Protein AF-A0A948RTC0-F1 (afdb_monomer)

Nearest PDB structures (foldseek):
  8yfq-assembly1_I  TM=3.912E-01  e=1.497E+00  Komagataella phaffii
  2lqw-assembly1_A  TM=4.382E-01  e=5.304E+00  Homo sapiens
  8bao-assembly1_B  TM=2.612E-01  e=1.927E+00  Dysgonamonadaceae bacterium
  7aef-assembly1_q  TM=2.524E-01  e=7.277E+00  Algoriphagus machipongonensis

Mean predicted aligned error: 14.02 Å

Radius of gyration: 20.72 Å; Cα contacts (8 Å, |Δi|>4): 149; chains: 1; bounding box: 58×38×49 Å

Secondary structure (DSSP, 8-state):
-----------EEEEEHHHHHHHHHHHHHHHHTTSS-HHHHHHHHHT--EE-TTS-EEEE-TTT--EEEEETTEEEE-PPPSEEEEESS----------PBPTTT-PBPPTT-SB-TTTS-B-

Solvent-accessible surface area (backbone atoms only — not comparable to full-atom values): 7657 Å² total; per-residue (Å²): 136,88,82,84,77,88,69,92,69,79,58,59,47,81,41,45,46,66,58,53,51,51,53,52,49,52,55,50,49,34,44,74,69,70,75,37,56,71,72,58,51,49,55,55,52,69,70,56,52,31,23,41,98,86,64,46,37,40,43,71,39,90,89,75,70,47,38,28,36,54,49,96,95,40,77,39,82,47,84,77,64,74,50,35,29,33,58,74,67,65,73,75,76,66,71,74,71,90,35,59,55,31,92,88,77,65,46,73,33,63,86,93,50,74,48,31,92,83,79,71,44,72,91

Sequence (123 aa):
MNETEGQTAREVRKESILAIRQNFNYLVELLLYDEMEEDEFFKKLESLFYIDESGAPWLISVKNGNWYKLTEDGPVLGEPPDFLYRPVDLPEIKEEPTGEFCADCGKPLSEGKEFCSGCGKPA

pLDDT: mean 77.94, std 16.21, range [38.0, 93.94]

Structure (mmCIF, N/CA/C/O backbone):
data_AF-A0A948RTC0-F1
#
_entry.id   AF-A0A948RTC0-F1
#
loop_
_atom_site.group_PDB
_atom_site.id
_atom_site.type_symbol
_atom_site.label_atom_id
_atom_site.label_alt_id
_atom_site.label_comp_id
_atom_site.label_asym_id
_atom_site.label_entity_id
_atom_site.label_seq_id
_atom_site.pdbx_PDB_ins_code
_atom_site.Cartn_x
_atom_site.Cartn_y
_atom_site.Cartn_z
_atom_site.occupancy
_atom_site.B_iso_or_equiv
_atom_site.auth_seq_id
_atom_site.auth_comp_id
_atom_site.auth_asym_id
_atom_site.auth_atom_id
_atom_site.pdbx_PDB_model_num
ATOM 1 N N . MET A 1 1 ? 27.047 28.520 -19.627 1.00 38.00 1 MET A N 1
ATOM 2 C CA . MET A 1 1 ? 26.559 27.357 -20.390 1.00 38.00 1 MET A CA 1
ATOM 3 C C . MET A 1 1 ? 25.271 26.957 -19.711 1.00 38.00 1 MET A C 1
ATOM 5 O O . MET A 1 1 ? 25.301 26.645 -18.532 1.00 38.00 1 MET A O 1
ATOM 9 N N . ASN A 1 2 ? 24.155 27.211 -20.391 1.00 38.47 2 ASN A N 1
ATOM 10 C CA . ASN A 1 2 ? 22.812 26.958 -19.889 1.00 38.47 2 ASN A CA 1
ATOM 11 C C . ASN A 1 2 ? 22.455 25.520 -20.257 1.00 38.47 2 ASN A C 1
ATOM 13 O O . ASN A 1 2 ? 22.378 25.220 -21.446 1.00 38.47 2 ASN A O 1
ATOM 17 N N . GLU A 1 3 ? 22.229 24.671 -19.265 1.00 40.88 3 GLU A N 1
ATOM 18 C CA . GLU A 1 3 ? 21.575 23.379 -19.455 1.00 40.88 3 GLU A CA 1
ATOM 19 C C . GLU A 1 3 ? 20.200 23.490 -18.808 1.00 40.88 3 GLU A C 1
ATOM 21 O O . GLU A 1 3 ? 20.004 23.331 -17.607 1.00 40.88 3 GLU A O 1
ATOM 26 N N . THR A 1 4 ? 19.252 23.921 -19.633 1.00 46.59 4 THR A N 1
ATOM 27 C CA . THR A 1 4 ? 17.824 23.863 -19.353 1.00 46.59 4 THR A CA 1
ATOM 28 C C . THR A 1 4 ? 17.357 22.480 -19.787 1.00 46.59 4 THR A C 1
ATOM 30 O O . THR A 1 4 ? 16.849 22.314 -20.893 1.00 46.59 4 THR A O 1
ATOM 33 N N . GLU A 1 5 ? 17.578 21.471 -18.948 1.00 43.00 5 GLU A N 1
ATOM 34 C CA . GLU A 1 5 ? 16.950 20.166 -19.137 1.00 43.00 5 GLU A CA 1
ATOM 35 C C . GLU A 1 5 ? 15.584 20.192 -18.455 1.00 43.00 5 GLU A C 1
ATOM 37 O O . GLU A 1 5 ? 15.442 20.091 -17.237 1.00 43.00 5 GLU A O 1
ATOM 42 N N . GLY A 1 6 ? 14.554 20.412 -19.269 1.00 45.78 6 GLY A N 1
ATOM 43 C CA . GLY A 1 6 ? 13.184 20.169 -18.866 1.00 45.78 6 GLY A CA 1
ATOM 44 C C . GLY A 1 6 ? 12.979 18.678 -18.642 1.00 45.78 6 GLY A C 1
ATOM 45 O O . GLY A 1 6 ? 12.948 17.915 -19.598 1.00 45.78 6 GLY A O 1
ATOM 46 N N . GLN A 1 7 ? 12.780 18.278 -17.392 1.00 39.72 7 GLN A N 1
ATOM 47 C CA . GLN A 1 7 ? 12.158 17.011 -17.035 1.00 39.72 7 GLN A CA 1
ATOM 48 C C . GLN A 1 7 ? 11.291 17.256 -15.805 1.00 39.72 7 GLN A C 1
ATOM 50 O O . GLN A 1 7 ? 11.778 17.510 -14.708 1.00 39.72 7 GLN A O 1
ATOM 55 N N . THR A 1 8 ? 9.977 17.196 -16.000 1.00 43.19 8 THR A N 1
ATOM 56 C CA . THR A 1 8 ? 8.983 17.087 -14.933 1.00 43.19 8 THR A CA 1
ATOM 57 C C . THR A 1 8 ? 9.145 15.704 -14.291 1.00 43.19 8 THR A C 1
ATOM 59 O O . THR A 1 8 ? 8.371 14.786 -14.549 1.00 43.19 8 THR A O 1
ATOM 62 N N . ALA A 1 9 ? 10.222 15.502 -13.534 1.00 47.25 9 ALA A N 1
ATOM 63 C CA . ALA A 1 9 ? 10.435 14.285 -12.771 1.00 47.25 9 ALA A CA 1
ATOM 64 C C . ALA A 1 9 ? 9.399 14.281 -11.642 1.00 47.25 9 ALA A C 1
ATOM 66 O O . ALA A 1 9 ? 9.473 15.104 -10.733 1.00 47.25 9 ALA A O 1
ATOM 67 N N . ARG A 1 10 ? 8.392 13.402 -11.727 1.00 57.25 10 ARG A N 1
ATOM 68 C CA . ARG A 1 10 ? 7.493 13.129 -10.598 1.00 57.25 10 ARG A CA 1
ATOM 69 C C . ARG A 1 10 ? 8.376 12.763 -9.405 1.00 57.25 10 ARG A C 1
ATOM 71 O O . ARG A 1 10 ? 9.085 11.760 -9.470 1.00 57.25 10 ARG A O 1
ATOM 78 N N . GLU A 1 11 ? 8.386 13.589 -8.362 1.00 66.50 11 GLU A N 1
ATOM 79 C CA . GLU A 1 11 ? 9.176 13.302 -7.170 1.00 66.50 11 GLU A CA 1
ATOM 80 C C . GLU A 1 11 ? 8.596 12.043 -6.512 1.00 66.50 11 GLU A C 1
ATOM 82 O O . GLU A 1 11 ? 7.418 11.984 -6.149 1.00 66.50 11 GLU A O 1
ATOM 87 N N . VAL A 1 12 ? 9.413 10.996 -6.429 1.00 74.81 12 VAL A N 1
ATOM 88 C CA . VAL A 1 12 ? 9.039 9.713 -5.836 1.00 74.81 12 VAL A CA 1
ATOM 89 C C . VAL A 1 12 ? 10.012 9.364 -4.721 1.00 74.81 12 VAL A C 1
ATOM 91 O O . VAL A 1 12 ? 11.228 9.488 -4.873 1.00 74.81 12 VAL A O 1
ATOM 94 N N . ARG A 1 13 ? 9.487 8.898 -3.586 1.00 84.50 13 ARG A N 1
ATOM 95 C CA . ARG A 1 13 ? 10.304 8.386 -2.480 1.00 84.50 13 ARG A CA 1
ATOM 96 C C . ARG A 1 13 ? 10.419 6.879 -2.596 1.00 84.50 13 ARG A C 1
ATOM 98 O O . ARG A 1 13 ? 9.416 6.176 -2.543 1.00 84.50 13 ARG A O 1
ATOM 105 N N . LYS A 1 14 ? 11.647 6.389 -2.745 1.00 88.62 14 LYS A N 1
ATOM 106 C CA . LYS A 1 14 ? 11.944 4.956 -2.724 1.00 88.62 14 LYS A CA 1
ATOM 107 C C . LYS A 1 14 ? 11.834 4.433 -1.292 1.00 88.62 14 LYS A C 1
ATOM 109 O O . LYS A 1 14 ? 12.556 4.902 -0.416 1.00 88.62 14 LYS A O 1
ATOM 114 N N . GLU A 1 15 ? 10.987 3.438 -1.079 1.00 87.50 15 GLU A N 1
ATOM 115 C CA . GLU A 1 15 ? 10.807 2.751 0.198 1.00 87.50 15 GLU A CA 1
ATOM 116 C C . GLU A 1 15 ? 11.078 1.252 0.026 1.00 87.50 15 GLU A C 1
ATOM 118 O O . GLU A 1 15 ? 10.765 0.662 -1.010 1.00 87.50 15 GLU A O 1
ATOM 123 N N . SER A 1 16 ? 11.698 0.622 1.026 1.00 92.31 16 SER A N 1
ATOM 124 C CA . SER A 1 16 ? 11.878 -0.831 1.013 1.00 92.31 16 SER A CA 1
ATOM 125 C C . SER A 1 16 ? 10.574 -1.527 1.374 1.00 92.31 16 SER A C 1
ATOM 127 O O . SER A 1 16 ? 9.811 -1.044 2.213 1.00 92.31 16 SER A O 1
ATOM 129 N N . ILE A 1 17 ? 10.339 -2.704 0.802 1.00 90.56 17 ILE A N 1
ATOM 130 C CA . ILE A 1 17 ? 9.109 -3.450 1.066 1.00 90.56 17 ILE A CA 1
ATOM 131 C C . ILE A 1 17 ? 8.951 -3.817 2.545 1.00 90.56 17 ILE A C 1
ATOM 133 O O . ILE A 1 17 ? 7.843 -3.845 3.079 1.00 90.56 17 ILE A O 1
ATOM 137 N N . LEU A 1 18 ? 10.077 -4.031 3.233 1.00 91.00 18 LEU A N 1
ATOM 138 C CA . LEU A 1 18 ? 10.103 -4.271 4.668 1.00 91.00 18 LEU A CA 1
ATOM 139 C C . LEU A 1 18 ? 9.625 -3.046 5.454 1.00 91.00 18 LEU A C 1
ATOM 141 O O . LEU A 1 18 ? 8.810 -3.205 6.358 1.00 91.00 18 LEU A O 1
ATOM 145 N N . ALA A 1 19 ? 10.092 -1.843 5.105 1.00 90.31 19 ALA A N 1
ATOM 146 C CA . ALA A 1 19 ? 9.667 -0.611 5.766 1.00 90.31 19 ALA A CA 1
ATOM 147 C C . ALA A 1 19 ? 8.171 -0.354 5.547 1.00 90.31 19 ALA A C 1
ATOM 149 O O . ALA A 1 19 ? 7.453 -0.043 6.495 1.00 90.31 19 ALA A O 1
ATOM 150 N N . ILE A 1 20 ? 7.680 -0.578 4.323 1.00 90.25 20 ILE A N 1
ATOM 151 C CA . ILE A 1 20 ? 6.254 -0.430 4.014 1.00 90.25 20 ILE A CA 1
ATOM 152 C C . ILE A 1 20 ? 5.424 -1.427 4.830 1.00 90.25 20 ILE A C 1
ATOM 154 O O . ILE A 1 20 ? 4.422 -1.054 5.438 1.00 90.25 20 ILE A O 1
ATOM 158 N N . ARG A 1 21 ? 5.862 -2.690 4.909 1.00 90.19 21 ARG A N 1
ATOM 159 C CA . ARG A 1 21 ? 5.161 -3.718 5.686 1.00 90.19 21 ARG A CA 1
ATOM 160 C C . ARG A 1 21 ? 5.179 -3.436 7.187 1.00 90.19 21 ARG A C 1
ATOM 162 O O . ARG A 1 21 ? 4.181 -3.679 7.856 1.00 90.19 21 ARG A O 1
ATOM 169 N N . GLN A 1 22 ? 6.280 -2.909 7.715 1.00 90.31 22 GLN A N 1
ATOM 170 C CA . GLN A 1 22 ? 6.364 -2.468 9.108 1.00 90.31 22 GLN A CA 1
ATOM 171 C C . GLN A 1 22 ? 5.402 -1.313 9.390 1.00 90.31 22 GLN A C 1
ATOM 173 O O . GLN A 1 22 ? 4.675 -1.369 10.376 1.00 90.31 22 GLN A O 1
ATOM 178 N N . ASN A 1 23 ? 5.345 -0.313 8.507 1.00 89.56 23 ASN A N 1
ATOM 179 C CA . ASN A 1 23 ? 4.402 0.797 8.633 1.00 89.56 23 ASN A CA 1
ATOM 180 C C . ASN A 1 23 ? 2.944 0.311 8.589 1.00 89.56 23 ASN A C 1
ATOM 182 O O . ASN A 1 23 ? 2.136 0.704 9.422 1.00 89.56 23 ASN A O 1
ATOM 186 N N . PHE A 1 24 ? 2.615 -0.597 7.666 1.00 90.12 24 PHE A N 1
ATOM 187 C CA . PHE A 1 24 ? 1.291 -1.215 7.602 1.00 90.12 24 PHE A CA 1
ATOM 188 C C . PHE A 1 24 ? 0.934 -1.950 8.901 1.00 90.12 24 PHE A C 1
ATOM 190 O O . PHE A 1 24 ? -0.136 -1.722 9.458 1.00 90.12 24 PHE A O 1
ATOM 197 N N . ASN A 1 25 ? 1.837 -2.792 9.413 1.00 90.56 25 ASN A N 1
ATOM 198 C CA . ASN A 1 25 ? 1.608 -3.516 10.662 1.00 90.56 25 ASN A CA 1
ATOM 199 C C . ASN A 1 25 ? 1.401 -2.559 11.842 1.00 90.56 25 ASN A C 1
ATOM 201 O O . ASN A 1 25 ? 0.507 -2.790 12.644 1.00 90.56 25 ASN A O 1
ATOM 205 N N . TYR A 1 26 ? 2.172 -1.471 11.912 1.00 90.69 26 TYR A N 1
ATOM 206 C CA . TYR A 1 26 ? 2.007 -0.448 12.942 1.00 90.69 26 TYR A CA 1
ATOM 207 C C . TYR A 1 26 ? 0.614 0.196 12.893 1.00 90.69 26 TYR A C 1
ATOM 209 O O . TYR A 1 26 ? -0.043 0.317 13.921 1.00 90.69 26 TYR A O 1
ATOM 217 N N . LEU A 1 27 ? 0.118 0.546 11.701 1.00 88.69 27 LEU A N 1
ATOM 218 C CA . LEU A 1 27 ? -1.243 1.069 11.547 1.00 88.69 27 LEU A CA 1
ATOM 219 C C . LEU A 1 27 ? -2.307 0.054 11.989 1.00 88.69 27 LEU A C 1
ATOM 221 O O . LEU A 1 27 ? -3.282 0.435 12.629 1.00 88.69 27 LEU A O 1
ATOM 225 N N . VAL A 1 28 ? -2.118 -1.230 11.665 1.00 89.00 28 VAL A N 1
ATOM 226 C CA . VAL A 1 28 ? -3.027 -2.305 12.094 1.00 89.00 28 VAL A CA 1
ATOM 227 C C . VAL A 1 28 ? -3.007 -2.459 13.614 1.00 89.00 28 VAL A C 1
ATOM 229 O O . VAL A 1 28 ? -4.063 -2.615 14.215 1.00 89.00 28 VAL A O 1
ATOM 232 N N . GLU A 1 29 ? -1.836 -2.397 14.248 1.00 91.06 29 GLU A N 1
ATOM 233 C CA . GLU A 1 29 ? -1.724 -2.444 15.708 1.00 91.06 29 GLU A CA 1
ATOM 234 C C . GLU A 1 29 ? -2.462 -1.274 16.363 1.00 91.06 29 GLU A C 1
ATOM 236 O O . GLU A 1 29 ? -3.248 -1.509 17.275 1.00 91.06 29 GLU A O 1
ATOM 241 N N . LEU A 1 30 ? -2.294 -0.045 15.864 1.00 89.38 30 LEU A N 1
ATOM 242 C CA . LEU A 1 30 ? -3.016 1.120 16.390 1.00 89.38 30 LEU A CA 1
ATOM 243 C C . LEU A 1 30 ? -4.539 0.952 16.297 1.00 89.38 30 LEU A C 1
ATOM 245 O O . LEU A 1 30 ? -5.244 1.289 17.246 1.00 89.38 30 LEU A O 1
ATOM 249 N N . LEU A 1 31 ? -5.039 0.390 15.191 1.00 88.25 31 LEU A N 1
ATOM 250 C CA . LEU A 1 31 ? -6.460 0.067 15.040 1.00 88.25 31 LEU A CA 1
ATOM 251 C C . LEU A 1 31 ? -6.906 -1.011 16.044 1.00 88.25 31 LEU A C 1
ATOM 253 O O . LEU A 1 31 ? -7.958 -0.890 16.663 1.00 88.25 31 LEU A O 1
ATOM 257 N N . LEU A 1 32 ? -6.113 -2.071 16.231 1.00 89.25 32 LEU A N 1
ATOM 258 C CA . LEU A 1 32 ? -6.441 -3.173 17.146 1.00 89.25 32 LEU A CA 1
ATOM 259 C C . LEU A 1 32 ? -6.416 -2.763 18.625 1.00 89.25 32 LEU A C 1
ATOM 261 O O . LEU A 1 32 ? -7.149 -3.347 19.424 1.00 89.25 32 LEU A O 1
ATOM 265 N N . TYR A 1 33 ? -5.572 -1.797 18.990 1.00 92.88 33 TYR A N 1
ATOM 266 C CA . TYR A 1 33 ? -5.469 -1.265 20.350 1.00 92.88 33 TYR A CA 1
ATOM 267 C C . TYR A 1 33 ? -6.416 -0.090 20.627 1.00 92.88 33 TYR A C 1
ATOM 269 O O . TYR A 1 33 ? -6.334 0.482 21.713 1.00 92.88 33 TYR A O 1
ATOM 277 N N . ASP A 1 34 ? -7.321 0.242 19.696 1.00 88.25 34 ASP A N 1
ATOM 278 C CA . ASP A 1 34 ? -8.265 1.368 19.820 1.00 88.25 34 ASP A CA 1
ATOM 279 C C . ASP A 1 34 ? -7.549 2.730 19.985 1.00 88.25 34 ASP A C 1
ATOM 281 O O . ASP A 1 34 ? -8.096 3.697 20.507 1.00 88.25 34 ASP A O 1
ATOM 285 N N . GLU A 1 35 ? -6.290 2.817 19.538 1.00 92.62 35 GLU A N 1
ATOM 286 C CA . GLU A 1 35 ? -5.503 4.059 19.501 1.00 92.62 35 GLU A CA 1
ATOM 287 C C . GLU A 1 35 ? -5.734 4.846 18.196 1.00 92.62 35 GLU A C 1
ATOM 289 O O . GLU A 1 35 ? -5.209 5.949 18.026 1.00 92.62 35 GLU A O 1
ATOM 294 N N . MET A 1 36 ? -6.503 4.276 17.262 1.00 88.44 36 MET A N 1
ATOM 295 C CA . MET A 1 36 ? -6.874 4.860 15.976 1.00 88.44 36 MET A CA 1
ATOM 296 C C . MET A 1 36 ? -8.273 4.402 15.558 1.00 88.44 36 MET A C 1
ATOM 298 O O . MET A 1 36 ? -8.560 3.209 15.547 1.00 88.44 36 MET A O 1
ATOM 302 N N . GLU A 1 37 ? -9.107 5.352 15.138 1.00 91.56 37 GLU A N 1
ATOM 303 C CA . GLU A 1 37 ? -10.431 5.081 14.571 1.00 91.56 37 GLU A CA 1
ATOM 304 C C . GLU A 1 37 ? -10.328 4.437 13.179 1.00 91.56 37 GLU A C 1
ATOM 306 O O . GLU A 1 37 ? -9.425 4.750 12.394 1.00 91.56 37 GLU A O 1
ATOM 311 N N . GLU A 1 38 ? -11.302 3.596 12.828 1.00 87.31 38 GLU A N 1
ATOM 312 C CA . GLU A 1 38 ? -11.342 2.883 11.543 1.00 87.31 38 GLU A CA 1
ATOM 313 C C . GLU A 1 38 ? -11.280 3.845 10.335 1.00 87.31 38 GLU A C 1
ATOM 315 O O . GLU A 1 38 ? -10.517 3.622 9.392 1.00 87.31 38 GLU A O 1
ATOM 320 N N . ASP A 1 39 ? -11.987 4.977 10.403 1.00 86.62 39 ASP A N 1
ATOM 321 C CA . ASP A 1 39 ? -11.961 6.016 9.365 1.00 86.62 39 ASP A CA 1
ATOM 322 C C . ASP A 1 39 ? -10.573 6.658 9.198 1.00 86.62 39 ASP A C 1
ATOM 324 O O . ASP A 1 39 ? -10.166 7.014 8.088 1.00 86.62 39 ASP A O 1
ATOM 328 N N . GLU A 1 40 ? -9.834 6.850 10.296 1.00 87.56 40 GLU A N 1
ATOM 329 C CA . GLU A 1 40 ? -8.478 7.403 10.244 1.00 87.56 40 GLU A CA 1
ATOM 330 C C . GLU A 1 40 ? -7.502 6.378 9.657 1.00 87.56 40 GLU A C 1
ATOM 332 O O . GLU A 1 40 ? -6.654 6.728 8.829 1.00 87.56 40 GLU A O 1
ATOM 337 N N . PHE A 1 41 ? -7.656 5.111 10.036 1.00 87.38 41 PHE A N 1
ATOM 338 C CA . PHE A 1 41 ? -6.878 4.006 9.496 1.00 87.38 41 PHE A CA 1
ATOM 339 C C . PHE A 1 41 ? -7.049 3.883 7.979 1.00 87.38 41 PHE A C 1
ATOM 341 O O . PHE A 1 41 ? -6.050 3.858 7.253 1.00 87.38 41 PHE A O 1
ATOM 348 N N . PHE A 1 42 ? -8.291 3.894 7.481 1.00 83.56 42 PHE A N 1
ATOM 349 C CA . PHE A 1 42 ? -8.554 3.843 6.043 1.00 83.56 42 PHE A CA 1
ATOM 350 C C . PHE A 1 42 ? -7.980 5.052 5.306 1.00 83.56 42 PHE A C 1
ATOM 352 O O . PHE A 1 42 ? -7.275 4.856 4.321 1.00 83.56 42 PHE A O 1
ATOM 359 N N . LYS A 1 43 ? -8.126 6.277 5.829 1.00 84.31 43 LYS A N 1
ATOM 360 C CA . LYS A 1 43 ? -7.500 7.472 5.227 1.00 84.31 43 LYS A CA 1
ATOM 361 C C . LYS A 1 43 ? -5.980 7.354 5.121 1.00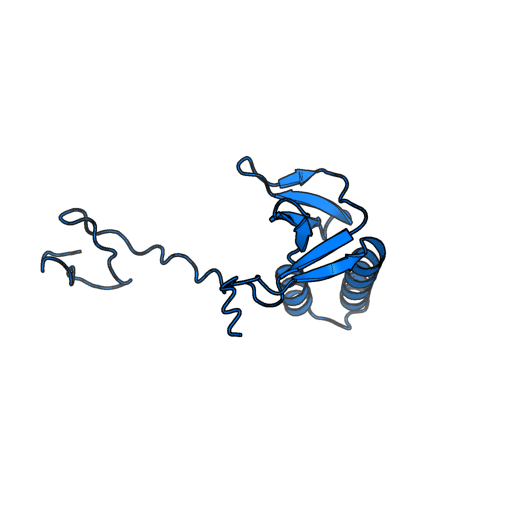 84.31 43 LYS A C 1
ATOM 363 O O . LYS A 1 43 ? -5.388 7.749 4.114 1.00 84.31 43 LYS A O 1
ATOM 368 N N . LYS A 1 44 ? -5.320 6.814 6.152 1.00 84.62 44 LYS A N 1
ATOM 369 C CA . LYS A 1 44 ? -3.867 6.586 6.118 1.00 84.62 44 LYS A CA 1
ATOM 370 C C . LYS A 1 44 ? -3.495 5.524 5.093 1.00 84.62 44 LYS A C 1
ATOM 372 O O . LYS A 1 44 ? -2.508 5.713 4.392 1.00 84.62 44 LYS A O 1
ATOM 377 N N . LEU A 1 45 ? -4.274 4.452 4.975 1.00 81.31 45 LEU A N 1
ATOM 378 C CA . LEU A 1 45 ? -4.048 3.392 3.991 1.00 81.31 45 LEU A CA 1
ATOM 379 C C . LEU A 1 45 ? -4.315 3.818 2.552 1.00 81.31 45 LEU A C 1
ATOM 381 O O . LEU A 1 45 ? -3.542 3.464 1.671 1.00 81.31 45 LEU A O 1
ATOM 385 N N . GLU A 1 46 ? -5.362 4.597 2.300 1.00 73.50 46 GLU A N 1
ATOM 386 C CA . GLU A 1 46 ? -5.644 5.151 0.973 1.00 73.50 46 GLU A CA 1
ATOM 387 C C . GLU A 1 46 ? -4.516 6.084 0.513 1.00 73.50 46 GLU A C 1
ATOM 389 O O . GLU A 1 46 ? -4.172 6.127 -0.666 1.00 73.50 46 GLU A O 1
ATOM 394 N N . SER A 1 47 ? -3.854 6.765 1.4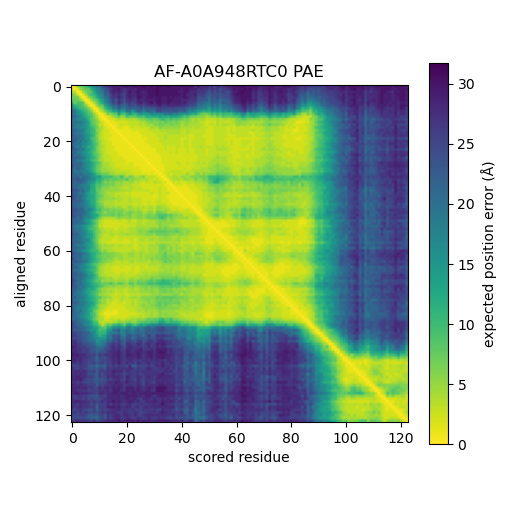55 1.00 71.94 47 SER A N 1
ATOM 395 C CA . SER A 1 47 ? -2.642 7.551 1.192 1.00 71.94 47 SER A CA 1
ATOM 396 C C . SER A 1 47 ? -1.380 6.697 0.953 1.00 71.94 47 SER A C 1
ATOM 398 O O . SER A 1 47 ? -0.347 7.219 0.518 1.00 71.94 47 SER A O 1
ATOM 400 N N . LEU A 1 48 ? -1.432 5.390 1.227 1.00 74.62 48 LEU A N 1
ATOM 401 C CA . LEU A 1 48 ? -0.343 4.432 1.016 1.00 74.62 48 LEU A CA 1
ATOM 402 C C . LEU A 1 48 ? -0.467 3.759 -0.355 1.00 74.62 48 LEU A C 1
ATOM 404 O O . LEU A 1 48 ? -0.513 2.537 -0.485 1.00 74.62 48 LEU A O 1
ATOM 408 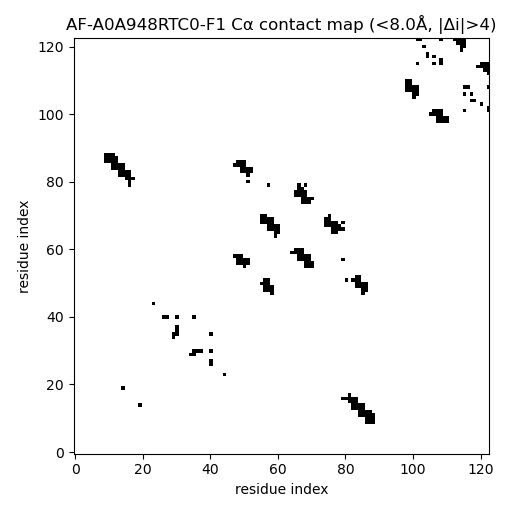N N . PHE A 1 49 ? -0.497 4.587 -1.395 1.00 79.12 49 PHE A N 1
ATOM 409 C CA . PHE A 1 49 ? -0.376 4.137 -2.772 1.00 79.12 49 PHE A CA 1
ATOM 410 C C . PHE A 1 49 ? 1.099 4.080 -3.175 1.00 79.12 49 PHE A C 1
ATOM 412 O O . PHE A 1 49 ? 1.835 5.061 -3.036 1.00 79.12 49 PHE A O 1
ATOM 419 N N . TYR A 1 50 ? 1.523 2.933 -3.695 1.00 88.88 50 TYR A N 1
ATOM 420 C CA . TYR A 1 50 ? 2.894 2.686 -4.120 1.00 88.88 50 TYR A CA 1
ATOM 421 C C . TYR A 1 50 ? 2.929 2.275 -5.588 1.00 88.88 50 TYR A C 1
ATOM 423 O O . TYR A 1 50 ? 2.002 1.638 -6.075 1.00 88.88 50 TYR A O 1
ATOM 431 N N . ILE A 1 51 ? 4.007 2.606 -6.293 1.00 89.94 51 ILE A N 1
ATOM 432 C CA . ILE A 1 51 ? 4.257 2.162 -7.668 1.00 89.94 51 ILE A CA 1
ATOM 433 C C . ILE A 1 51 ? 5.588 1.416 -7.758 1.00 89.94 51 ILE A C 1
ATOM 435 O O . ILE A 1 51 ? 6.509 1.686 -6.987 1.00 89.94 51 ILE A O 1
ATOM 439 N N . ASP A 1 52 ? 5.697 0.469 -8.683 1.00 90.56 52 ASP A N 1
ATOM 440 C CA . ASP A 1 52 ? 6.975 -0.165 -9.021 1.00 90.56 52 ASP A CA 1
ATOM 441 C C . ASP A 1 52 ? 7.782 0.668 -10.036 1.00 90.56 52 ASP A C 1
ATOM 443 O O . ASP A 1 52 ? 7.373 1.751 -10.456 1.00 90.56 52 ASP A O 1
ATOM 447 N N . GLU A 1 53 ? 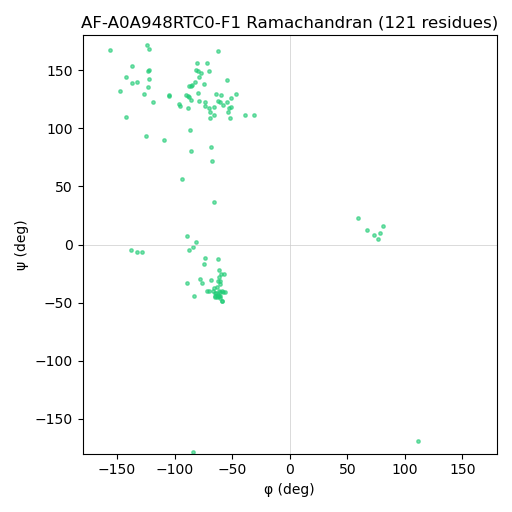8.955 0.168 -10.431 1.00 87.06 53 GLU A N 1
ATOM 448 C CA . GLU A 1 53 ? 9.831 0.805 -11.426 1.00 87.06 53 GLU A CA 1
ATOM 449 C C . GLU A 1 53 ? 9.182 0.987 -12.809 1.00 87.06 53 GLU A C 1
ATOM 451 O O . GLU A 1 53 ? 9.558 1.891 -13.552 1.00 87.06 53 GLU A O 1
ATOM 456 N N . SER A 1 54 ? 8.188 0.159 -13.145 1.00 86.44 54 SER A N 1
ATOM 457 C CA . SER A 1 54 ? 7.401 0.278 -14.378 1.00 86.44 54 SER A CA 1
ATOM 458 C C . SER A 1 54 ? 6.247 1.276 -14.231 1.00 86.44 54 SER A C 1
ATOM 460 O O . SER A 1 54 ? 5.505 1.505 -15.184 1.00 86.44 54 SER A O 1
ATOM 462 N N . GLY A 1 55 ? 6.074 1.865 -13.044 1.00 86.06 55 GLY A N 1
ATOM 463 C CA . GLY A 1 55 ? 4.970 2.756 -12.711 1.00 86.06 55 GLY A CA 1
ATOM 464 C C . GLY A 1 55 ? 3.661 2.030 -12.408 1.00 86.06 55 GLY A C 1
ATOM 465 O O . GLY A 1 55 ? 2.626 2.687 -12.302 1.00 86.06 55 GLY A O 1
ATOM 466 N N . ALA A 1 56 ? 3.676 0.701 -12.271 1.00 88.75 56 ALA A N 1
ATOM 467 C CA . ALA A 1 56 ? 2.458 -0.043 -11.998 1.00 88.75 56 ALA A CA 1
ATOM 468 C C . ALA A 1 56 ? 2.119 -0.006 -10.497 1.00 88.75 56 ALA A C 1
ATOM 470 O O . ALA A 1 56 ? 3.036 -0.117 -9.676 1.00 88.75 56 ALA A O 1
ATOM 471 N N . PRO A 1 57 ? 0.837 0.132 -10.112 1.00 90.00 57 PRO A N 1
ATOM 472 C CA . PRO A 1 57 ? 0.485 0.323 -8.716 1.00 90.00 57 PRO A CA 1
ATOM 473 C C . PRO A 1 57 ? 0.476 -0.956 -7.896 1.00 90.00 57 PRO A C 1
ATOM 475 O O . PRO A 1 57 ? 0.084 -2.019 -8.378 1.00 90.00 57 PRO A O 1
ATOM 478 N N . TRP A 1 58 ? 0.791 -0.806 -6.617 1.00 92.44 58 TRP A N 1
ATOM 479 C CA . TRP A 1 58 ? 0.774 -1.859 -5.618 1.00 92.44 58 TRP A CA 1
ATOM 480 C C . TRP A 1 58 ? 0.058 -1.396 -4.354 1.00 92.44 58 TRP A C 1
ATOM 482 O O . TRP A 1 58 ? 0.242 -0.269 -3.893 1.00 92.44 58 TRP A O 1
ATOM 492 N N . LEU A 1 59 ? -0.729 -2.302 -3.776 1.00 89.31 59 LEU A N 1
ATOM 493 C CA . LEU A 1 59 ? -1.418 -2.109 -2.503 1.00 89.31 59 LEU A CA 1
ATOM 494 C C . LEU A 1 59 ? -1.316 -3.358 -1.628 1.00 89.31 59 LEU A C 1
ATOM 496 O O . LEU A 1 59 ? -1.195 -4.479 -2.127 1.00 89.31 59 LEU A O 1
ATOM 500 N N . ILE A 1 60 ? -1.398 -3.156 -0.316 1.00 88.19 60 ILE A N 1
ATOM 501 C CA . ILE A 1 60 ? -1.469 -4.224 0.680 1.00 88.19 60 ILE A CA 1
ATOM 502 C C . ILE A 1 60 ? -2.900 -4.323 1.212 1.00 88.19 60 ILE A C 1
ATOM 504 O O . ILE A 1 60 ? -3.506 -3.329 1.606 1.00 88.19 60 ILE A O 1
ATOM 508 N N . SER A 1 61 ? -3.480 -5.522 1.196 1.00 84.19 61 SER A N 1
ATOM 509 C CA . SER A 1 61 ? -4.849 -5.722 1.671 1.00 84.19 61 SER A CA 1
ATOM 510 C C . SER A 1 61 ? -4.904 -5.792 3.192 1.00 84.19 61 SER A C 1
ATOM 512 O O . SER A 1 61 ? -4.228 -6.610 3.812 1.00 84.19 61 SER A O 1
ATOM 514 N N . VAL A 1 62 ? -5.811 -5.023 3.791 1.00 81.19 62 VAL A N 1
ATOM 515 C CA . VAL A 1 62 ? -6.088 -5.068 5.236 1.00 81.19 62 VAL A CA 1
ATOM 516 C C . VAL A 1 62 ? -6.600 -6.420 5.723 1.00 81.19 62 VAL A C 1
ATOM 518 O O . VAL A 1 62 ? -6.384 -6.788 6.870 1.00 81.1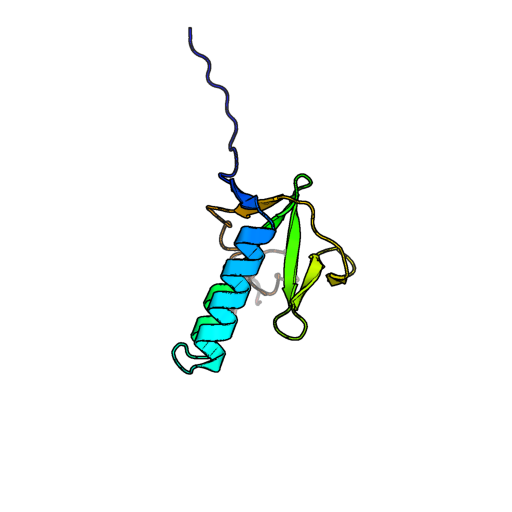9 62 VAL A O 1
ATOM 521 N N . LYS A 1 63 ? -7.270 -7.186 4.852 1.00 79.88 63 LYS A N 1
ATOM 522 C CA . LYS A 1 63 ? -7.949 -8.428 5.247 1.00 79.88 63 LYS A CA 1
ATOM 523 C C . LYS A 1 63 ? -6.988 -9.590 5.460 1.00 79.88 63 LYS A C 1
ATOM 525 O O . LYS A 1 63 ? -7.274 -10.482 6.250 1.00 79.88 63 LYS A O 1
ATOM 530 N N . ASN A 1 64 ? -5.903 -9.628 4.693 1.00 83.88 64 ASN A N 1
ATOM 531 C CA . ASN A 1 64 ? -4.991 -10.771 4.663 1.00 83.88 64 ASN A CA 1
ATOM 532 C C . ASN A 1 64 ? -3.504 -10.379 4.641 1.00 83.88 64 ASN A C 1
ATOM 534 O O . ASN A 1 64 ? -2.654 -11.261 4.707 1.00 83.88 64 ASN A O 1
ATOM 538 N N . GLY A 1 65 ? -3.174 -9.087 4.549 1.00 84.38 65 GLY A N 1
ATOM 5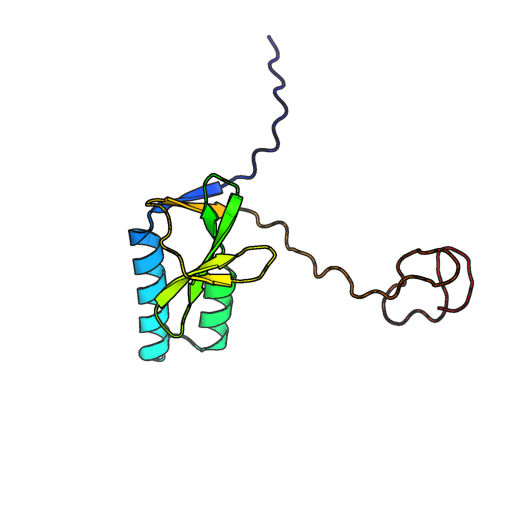39 C CA . GLY A 1 65 ? -1.797 -8.600 4.448 1.00 84.38 65 GLY A CA 1
ATOM 540 C C . GLY A 1 65 ? -1.095 -8.983 3.143 1.00 84.38 65 GLY A C 1
ATOM 541 O O . GLY A 1 65 ? 0.130 -8.872 3.062 1.00 84.38 65 GLY A O 1
ATOM 542 N N . ASN A 1 66 ? -1.839 -9.467 2.143 1.00 90.81 66 ASN A N 1
ATOM 543 C CA . ASN A 1 66 ? -1.290 -9.834 0.847 1.00 90.81 66 ASN A CA 1
ATOM 544 C C . ASN A 1 66 ? -1.118 -8.604 -0.038 1.00 90.81 66 ASN A C 1
ATOM 546 O O . ASN A 1 66 ? -1.887 -7.642 0.034 1.00 90.81 66 ASN A O 1
ATOM 550 N N . TRP A 1 67 ? -0.127 -8.692 -0.914 1.00 92.50 67 TRP A N 1
ATOM 551 C CA . TRP A 1 67 ? 0.166 -7.682 -1.913 1.00 92.50 67 TRP A CA 1
ATOM 552 C C . TRP A 1 67 ? -0.629 -7.924 -3.187 1.00 92.50 67 TRP A C 1
ATOM 554 O O . TRP A 1 67 ? -0.721 -9.047 -3.684 1.00 92.50 67 TRP A O 1
ATOM 564 N N . TYR A 1 68 ? -1.182 -6.848 -3.724 1.00 92.00 68 TYR A N 1
ATOM 565 C CA . TYR A 1 68 ? -1.920 -6.862 -4.972 1.00 92.00 68 TYR A CA 1
ATOM 566 C C . TYR A 1 68 ? -1.342 -5.812 -5.908 1.00 92.00 68 TYR A C 1
ATOM 568 O O . TYR A 1 68 ? -1.188 -4.649 -5.530 1.00 92.00 68 TYR A O 1
ATOM 576 N N . LYS A 1 69 ? -1.045 -6.233 -7.135 1.00 92.94 69 LYS A N 1
ATOM 577 C CA . LYS A 1 69 ? -0.695 -5.350 -8.240 1.00 92.94 69 LYS A CA 1
ATOM 578 C C . LYS A 1 69 ? -1.977 -4.914 -8.936 1.00 92.94 69 LYS A C 1
ATOM 580 O O . LYS A 1 69 ? -2.781 -5.761 -9.325 1.00 92.94 69 LYS A O 1
ATOM 585 N N . LEU A 1 70 ? -2.180 -3.613 -9.097 1.00 89.62 70 LEU A N 1
ATOM 586 C CA . LEU A 1 70 ? -3.304 -3.102 -9.873 1.00 89.62 70 LEU A CA 1
ATOM 587 C C . LEU A 1 70 ? -2.983 -3.210 -11.362 1.00 89.62 70 LEU A C 1
ATOM 589 O O . LEU A 1 70 ? -1.970 -2.696 -11.836 1.00 89.62 70 LEU A O 1
ATOM 593 N N . THR A 1 71 ? -3.856 -3.897 -12.086 1.00 86.94 71 THR A N 1
ATOM 594 C CA . THR A 1 71 ? -3.798 -4.055 -13.541 1.00 86.94 71 THR A CA 1
ATOM 595 C C . THR A 1 71 ? -5.108 -3.570 -14.158 1.00 86.94 71 THR A C 1
ATOM 597 O O . THR A 1 71 ? -6.063 -3.292 -13.432 1.00 86.94 71 THR A O 1
ATOM 600 N N . GLU A 1 72 ? -5.171 -3.474 -15.486 1.00 85.81 72 GLU A N 1
ATOM 601 C CA . GLU A 1 72 ? -6.397 -3.086 -16.203 1.00 85.81 72 GLU A CA 1
ATOM 602 C C . GLU A 1 72 ? -7.556 -4.066 -15.948 1.00 85.81 72 GLU A C 1
ATOM 604 O O . GLU A 1 72 ? -8.703 -3.647 -15.815 1.00 85.81 72 GLU A O 1
ATOM 609 N N . ASP A 1 73 ? -7.251 -5.355 -15.778 1.00 87.81 73 ASP A N 1
ATOM 610 C CA . ASP A 1 73 ? -8.220 -6.410 -15.452 1.00 87.81 73 ASP A CA 1
ATOM 611 C C . ASP A 1 73 ? -8.572 -6.480 -13.948 1.00 87.81 73 ASP A C 1
ATOM 613 O O . ASP A 1 73 ? -9.344 -7.341 -13.519 1.00 87.81 73 ASP A O 1
ATOM 617 N N . GLY A 1 74 ? -8.014 -5.579 -13.130 1.00 84.75 74 GLY A N 1
ATOM 618 C CA . GLY A 1 74 ? -8.248 -5.489 -11.689 1.00 84.75 74 GLY A CA 1
ATOM 619 C C . GLY A 1 74 ? -7.036 -5.861 -10.817 1.00 84.75 74 GLY A C 1
ATOM 620 O O . GLY A 1 74 ? -5.905 -5.965 -11.307 1.00 84.75 74 GLY A O 1
ATOM 621 N N . PRO A 1 75 ? -7.234 -6.014 -9.492 1.00 89.88 75 PRO A N 1
ATOM 622 C CA . PRO A 1 75 ? -6.166 -6.343 -8.553 1.00 89.88 75 PRO A CA 1
ATOM 623 C C . PRO A 1 75 ? -5.740 -7.809 -8.683 1.00 89.88 75 PRO A C 1
ATOM 625 O O . PRO A 1 75 ? -6.514 -8.728 -8.411 1.00 89.88 75 PRO A O 1
ATOM 628 N N . VAL A 1 76 ? -4.476 -8.032 -9.028 1.00 93.50 76 VAL A N 1
ATOM 629 C CA . VAL A 1 76 ? -3.876 -9.364 -9.143 1.00 93.50 76 VAL A CA 1
ATOM 630 C C . VAL A 1 76 ? -2.981 -9.616 -7.935 1.00 93.50 76 VAL A C 1
ATOM 632 O O . VAL A 1 76 ? -2.117 -8.801 -7.618 1.00 93.50 76 VAL A O 1
ATOM 635 N N . LEU A 1 77 ? -3.185 -10.744 -7.251 1.00 93.94 77 LEU A N 1
ATOM 636 C CA . LEU A 1 77 ? -2.305 -11.185 -6.166 1.00 93.94 77 LEU A CA 1
ATOM 637 C C . LEU A 1 77 ? -0.883 -11.367 -6.711 1.00 93.94 77 LEU A C 1
ATOM 639 O O . LEU A 1 77 ? -0.692 -12.075 -7.699 1.00 93.94 77 LEU A O 1
ATOM 643 N N . GLY A 1 78 ? 0.106 -10.764 -6.060 1.00 92.25 78 GLY A N 1
ATOM 644 C CA . GLY A 1 78 ? 1.487 -10.843 -6.519 1.00 92.25 78 GLY A CA 1
ATOM 645 C C . GLY A 1 78 ? 2.495 -10.609 -5.408 1.00 92.25 78 GLY A C 1
ATOM 646 O O . GLY A 1 78 ? 2.153 -10.154 -4.320 1.00 92.25 78 GLY A O 1
ATOM 647 N N . GLU A 1 79 ? 3.753 -10.914 -5.702 1.00 91.75 79 GLU A N 1
ATOM 648 C CA . GLU A 1 79 ? 4.878 -10.589 -4.832 1.00 91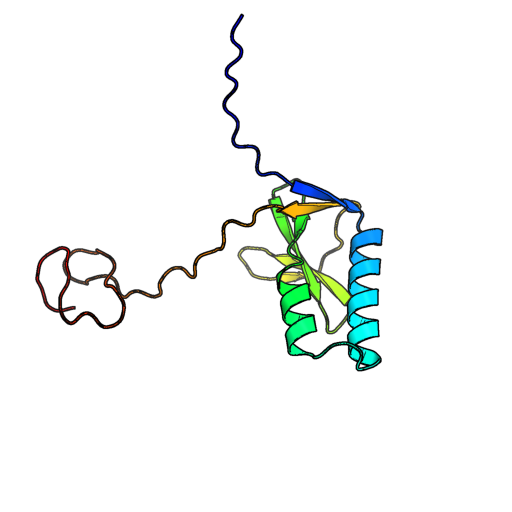.75 79 GLU A CA 1
ATOM 649 C C . GLU A 1 79 ? 5.505 -9.272 -5.305 1.00 91.75 79 GLU A C 1
ATOM 651 O O . GLU A 1 79 ? 5.900 -9.172 -6.471 1.00 91.75 79 GLU A O 1
ATOM 656 N N . PRO A 1 80 ? 5.558 -8.242 -4.447 1.00 91.69 80 PRO A N 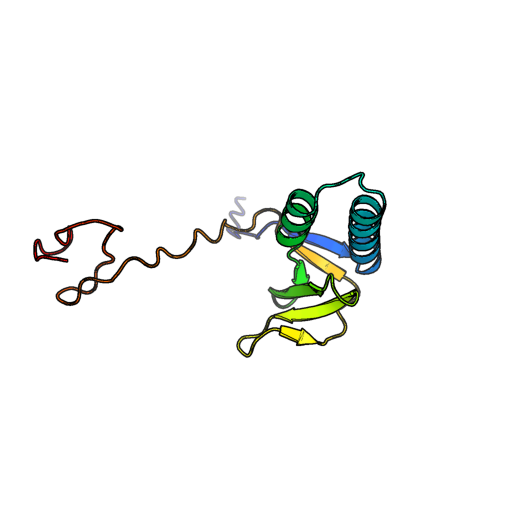1
ATOM 657 C CA . PRO A 1 80 ? 6.137 -6.958 -4.806 1.00 91.69 80 PRO A CA 1
ATOM 658 C C . PRO A 1 80 ? 7.666 -7.071 -4.917 1.00 91.69 80 PRO A C 1
ATOM 660 O O . PRO A 1 80 ? 8.274 -7.928 -4.270 1.00 91.69 80 PRO A O 1
ATOM 663 N N . PRO A 1 81 ? 8.310 -6.181 -5.687 1.00 91.06 81 PRO A N 1
ATOM 664 C CA . PRO A 1 81 ? 9.764 -6.048 -5.676 1.00 91.06 81 PRO A CA 1
ATOM 665 C C . PRO A 1 81 ? 10.292 -5.613 -4.296 1.00 91.06 81 PRO A C 1
ATOM 667 O O . PRO A 1 81 ? 9.547 -5.119 -3.447 1.00 91.06 81 PRO A O 1
ATOM 670 N N . ASP A 1 82 ? 11.611 -5.721 -4.093 1.00 91.81 82 ASP A N 1
ATOM 671 C CA . ASP A 1 82 ? 12.286 -5.309 -2.848 1.00 91.81 82 ASP A CA 1
ATOM 672 C C . ASP A 1 82 ? 12.052 -3.837 -2.476 1.00 91.81 82 ASP A C 1
ATOM 674 O O . ASP A 1 82 ? 12.142 -3.455 -1.303 1.00 91.81 82 ASP A O 1
ATOM 678 N N . PHE A 1 83 ? 11.762 -3.000 -3.474 1.00 91.50 83 PHE A N 1
ATOM 679 C CA . PHE A 1 83 ? 11.518 -1.577 -3.306 1.00 91.50 83 PHE A CA 1
ATOM 680 C C . PHE A 1 83 ? 10.326 -1.125 -4.131 1.00 91.50 83 PHE A C 1
ATOM 682 O O . PHE A 1 83 ? 10.196 -1.480 -5.300 1.00 91.50 83 PHE A O 1
ATOM 689 N N . LEU A 1 84 ? 9.521 -0.258 -3.533 1.00 91.88 84 LEU A N 1
ATOM 690 C CA . LEU A 1 84 ? 8.461 0.466 -4.211 1.00 91.88 84 LEU A CA 1
ATOM 691 C C . LEU A 1 84 ? 8.678 1.967 -4.045 1.00 91.88 84 LEU A C 1
ATOM 693 O O . LEU A 1 84 ? 9.507 2.429 -3.259 1.00 91.88 84 LEU A O 1
ATOM 697 N N . TYR A 1 85 ? 7.927 2.734 -4.813 1.00 89.81 85 TYR A N 1
ATOM 698 C CA . TYR A 1 85 ? 8.045 4.173 -4.886 1.00 89.81 85 TYR A CA 1
ATOM 699 C C . TYR A 1 85 ? 6.732 4.798 -4.444 1.00 89.81 85 TYR A C 1
ATOM 701 O O . TYR A 1 85 ? 5.676 4.513 -5.004 1.00 89.81 85 TYR A O 1
ATOM 709 N N . ARG A 1 86 ? 6.787 5.655 -3.428 1.00 86.69 86 ARG A N 1
ATOM 710 C CA . ARG A 1 86 ? 5.649 6.470 -3.016 1.00 86.69 86 ARG A CA 1
ATOM 711 C C . ARG A 1 86 ? 5.625 7.748 -3.857 1.00 86.69 86 ARG A C 1
ATOM 713 O O . ARG A 1 86 ? 6.629 8.471 -3.841 1.00 86.69 86 ARG A O 1
ATOM 720 N N . PRO A 1 87 ? 4.526 8.067 -4.560 1.00 77.31 87 PRO A N 1
ATOM 721 C CA . PRO A 1 87 ? 4.360 9.379 -5.175 1.00 77.31 87 PRO A CA 1
ATOM 722 C C . PRO A 1 87 ? 4.336 10.445 -4.074 1.00 77.31 87 PRO A C 1
ATOM 724 O O . PRO A 1 87 ? 3.544 10.336 -3.138 1.00 77.31 87 PRO A O 1
ATOM 727 N N . VAL A 1 88 ? 5.224 11.440 -4.142 1.00 63.91 88 VAL A N 1
ATOM 728 C CA . VAL A 1 88 ? 5.259 12.543 -3.157 1.00 63.91 88 VAL A CA 1
ATOM 729 C C . VAL A 1 88 ? 4.151 13.560 -3.442 1.00 63.91 88 VAL A C 1
ATOM 731 O O . VAL A 1 88 ? 3.561 14.103 -2.515 1.00 63.91 88 VAL A O 1
ATOM 734 N N . ASP A 1 89 ? 3.790 13.678 -4.716 1.00 56.66 89 ASP A N 1
ATOM 735 C CA . ASP A 1 89 ? 2.597 14.336 -5.222 1.00 56.66 89 ASP A CA 1
ATOM 736 C C . ASP A 1 89 ? 1.865 13.303 -6.084 1.00 56.66 89 ASP A C 1
ATOM 738 O O . ASP A 1 89 ? 2.167 13.136 -7.272 1.00 56.66 89 ASP A O 1
ATOM 742 N N . LEU A 1 90 ? 0.907 12.568 -5.507 1.00 50.88 90 LEU A N 1
ATOM 743 C CA . LEU A 1 90 ? -0.180 12.119 -6.371 1.00 50.88 90 LEU A CA 1
ATOM 744 C C . LEU A 1 90 ? -0.803 13.418 -6.892 1.00 50.88 90 LEU A C 1
ATOM 746 O O . LEU A 1 90 ? -1.207 14.230 -6.056 1.00 50.88 90 LEU A O 1
ATOM 750 N N . PRO A 1 91 ? -0.894 13.665 -8.216 1.00 46.38 91 PRO A N 1
ATOM 751 C CA . PRO A 1 91 ? -1.922 14.590 -8.647 1.00 46.38 91 PRO A CA 1
ATOM 752 C C . PRO A 1 91 ? -3.185 14.018 -8.022 1.00 46.38 91 PRO A C 1
ATOM 754 O O . PRO A 1 91 ? -3.479 12.846 -8.269 1.00 46.38 91 PRO A O 1
ATOM 757 N N . GLU A 1 92 ? -3.832 14.775 -7.128 1.00 46.06 92 GLU A N 1
ATOM 758 C CA . GLU A 1 92 ? -5.194 14.478 -6.710 1.00 46.06 92 GLU A CA 1
ATOM 759 C C . GLU A 1 92 ? -5.878 14.014 -7.986 1.00 46.06 92 GLU A C 1
ATOM 761 O O . GLU A 1 92 ? -5.969 14.788 -8.951 1.00 46.06 92 GLU A O 1
ATOM 766 N N . ILE A 1 93 ? -6.221 12.724 -8.060 1.00 47.06 93 ILE A N 1
ATOM 767 C CA . ILE A 1 93 ? -7.100 12.251 -9.110 1.00 47.06 93 ILE A CA 1
ATOM 768 C C . ILE A 1 93 ? -8.393 12.920 -8.690 1.00 47.06 93 ILE A C 1
ATOM 7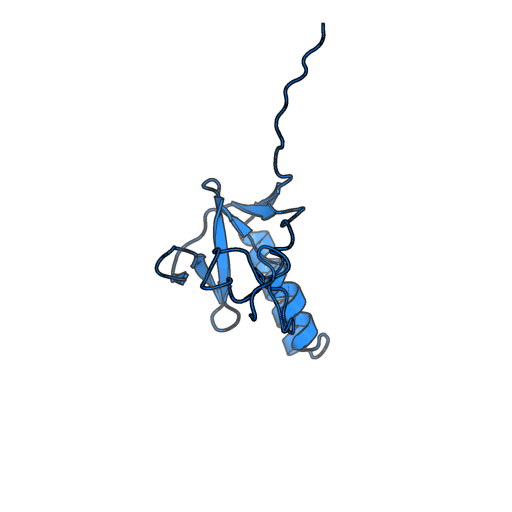70 O O . ILE A 1 93 ? -9.142 12.381 -7.885 1.00 47.06 93 ILE A O 1
ATOM 774 N N . LYS A 1 94 ? -8.546 14.188 -9.096 1.00 42.75 94 LYS A N 1
ATOM 775 C CA . LYS A 1 94 ? -9.792 14.916 -9.023 1.00 42.75 94 LYS A CA 1
ATOM 776 C C . LYS A 1 94 ? -10.725 13.956 -9.696 1.00 42.75 94 LYS A C 1
ATOM 778 O O . LYS A 1 94 ? -10.518 13.694 -10.883 1.00 42.75 94 LYS A O 1
ATOM 783 N N . GLU A 1 95 ? -11.596 13.363 -8.886 1.00 42.00 95 GLU A N 1
ATOM 784 C CA . GLU A 1 95 ? -12.691 12.516 -9.310 1.00 42.00 95 GLU A CA 1
ATOM 785 C C . GLU A 1 95 ? -13.109 13.059 -10.663 1.00 42.00 95 GLU A C 1
ATOM 787 O O . GLU A 1 95 ? -13.464 14.242 -10.758 1.00 42.00 95 GLU A O 1
ATOM 792 N N . GLU A 1 96 ? -12.857 12.287 -11.729 1.00 47.09 96 GLU A N 1
ATOM 793 C CA . GLU A 1 96 ? -13.284 12.716 -13.050 1.00 47.09 96 GLU A CA 1
ATOM 794 C C . GLU A 1 96 ? -14.750 13.051 -12.850 1.00 47.09 96 GLU A C 1
ATOM 796 O O . GLU A 1 96 ? -15.475 12.178 -12.357 1.00 47.09 96 GLU A O 1
ATOM 801 N N . PRO A 1 97 ? -15.174 14.311 -13.069 1.00 46.91 97 PRO A N 1
ATOM 802 C CA . PRO A 1 97 ? -16.552 14.645 -12.820 1.00 46.91 97 PRO A CA 1
ATOM 803 C C . PRO A 1 97 ? -17.324 13.628 -13.640 1.00 46.91 97 PRO A C 1
ATOM 805 O O . PRO A 1 97 ? -17.138 13.546 -14.857 1.00 46.91 97 PRO A O 1
ATOM 808 N N . THR A 1 98 ? -18.184 12.855 -12.985 1.00 47.75 98 THR A N 1
ATOM 809 C CA . THR A 1 98 ? -19.235 12.061 -13.623 1.00 47.75 98 THR A CA 1
ATOM 810 C C . THR A 1 98 ? -20.258 13.006 -14.268 1.00 47.75 98 THR A C 1
ATOM 812 O O . THR A 1 98 ? -21.461 12.784 -14.216 1.00 47.75 98 THR A O 1
ATOM 815 N N . GLY A 1 99 ? -19.772 14.119 -14.822 1.00 56.09 99 GLY A N 1
ATOM 816 C CA . GLY A 1 99 ? -20.497 15.147 -15.506 1.00 56.09 99 GLY A CA 1
ATOM 817 C C . GLY A 1 99 ? -20.974 14.537 -16.797 1.00 56.09 99 GLY A C 1
ATOM 818 O O . GLY A 1 99 ? -20.188 14.158 -17.666 1.00 56.09 99 GLY A O 1
ATOM 819 N N . GLU A 1 100 ? -22.286 14.419 -16.886 1.00 65.88 100 GLU A N 1
ATOM 820 C CA . GLU A 1 100 ? -22.985 14.054 -18.099 1.00 65.88 100 GLU A CA 1
ATOM 821 C C . GLU A 1 100 ? -22.431 14.889 -19.263 1.00 65.88 100 GLU A C 1
ATOM 823 O O . GLU A 1 100 ? -22.269 16.104 -19.165 1.00 65.88 100 GLU A O 1
ATOM 828 N N . PHE A 1 101 ? -22.068 14.254 -20.372 1.00 76.25 101 PHE A N 1
ATOM 829 C CA . PHE A 1 101 ? -21.654 14.992 -21.562 1.00 76.25 101 PHE A CA 1
ATOM 830 C C . PHE A 1 101 ? -22.901 15.376 -22.351 1.00 76.25 101 PHE A C 1
ATOM 832 O O . PHE A 1 101 ? -23.800 14.562 -22.544 1.00 76.25 101 PHE A O 1
ATOM 839 N N . CYS A 1 102 ? -22.949 16.607 -22.853 1.00 79.94 102 CYS A N 1
ATOM 840 C CA . CYS A 1 102 ? -24.055 17.069 -23.683 1.00 79.94 102 CYS A CA 1
ATOM 841 C C . CYS A 1 102 ? -24.211 16.165 -24.915 1.00 79.94 102 CYS A C 1
ATOM 843 O O . CYS A 1 102 ? -23.307 16.107 -25.750 1.00 79.94 102 CYS A O 1
ATOM 845 N N . ALA A 1 103 ? -25.376 15.535 -25.079 1.00 77.38 103 ALA A N 1
ATOM 846 C CA . ALA A 1 103 ? -25.654 14.637 -26.204 1.00 77.38 103 ALA A CA 1
ATOM 847 C C . ALA A 1 103 ? -25.583 15.327 -27.583 1.00 77.38 103 ALA A C 1
ATOM 849 O O . ALA A 1 103 ? -25.374 14.671 -28.600 1.00 77.38 103 ALA A O 1
ATOM 850 N N . ASP A 1 104 ? -25.740 16.652 -27.623 1.00 81.44 104 ASP A N 1
ATOM 851 C CA . ASP A 1 104 ? -25.763 17.441 -28.857 1.00 81.44 104 ASP A CA 1
ATOM 852 C C . ASP A 1 104 ? -24.374 17.923 -29.314 1.00 81.44 104 ASP A C 1
ATOM 854 O O . ASP A 1 104 ? -24.136 18.078 -30.510 1.00 81.44 104 ASP A O 1
ATOM 858 N N . CYS A 1 105 ? -23.452 18.210 -28.385 1.00 83.62 105 CYS A N 1
ATOM 859 C CA . CYS A 1 105 ? -22.145 18.800 -28.726 1.00 83.62 105 CYS A CA 1
ATOM 860 C C . CYS A 1 105 ? -20.933 18.121 -28.077 1.00 83.62 105 CYS A C 1
ATOM 862 O O . CYS A 1 105 ? -19.800 18.489 -28.385 1.00 83.62 105 CYS A O 1
ATOM 864 N N . GLY A 1 106 ? -21.153 17.167 -27.169 1.00 74.88 106 GLY A N 1
ATOM 865 C CA . GLY A 1 106 ? -20.111 16.391 -26.499 1.00 74.88 106 GLY A CA 1
ATOM 866 C C . GLY A 1 106 ? -19.311 17.142 -25.432 1.00 74.88 106 GLY A C 1
ATOM 867 O O . GLY A 1 106 ? -18.312 16.612 -24.955 1.00 74.88 106 GLY A O 1
ATOM 868 N N . LYS A 1 107 ? -19.695 18.368 -25.045 1.00 79.25 107 LYS A N 1
ATOM 869 C CA . LYS A 1 107 ? -19.024 19.078 -23.939 1.00 79.25 107 LYS A CA 1
ATOM 870 C C . LYS A 1 107 ? -19.498 18.567 -22.572 1.00 79.25 107 LYS A C 1
ATOM 872 O O . LYS A 1 107 ? -20.693 18.300 -22.440 1.00 79.25 107 LYS A O 1
ATOM 877 N N . PRO A 1 108 ? -18.612 18.500 -21.561 1.00 77.12 108 PRO A N 1
ATOM 878 C CA . PRO A 1 108 ? -18.991 18.099 -20.208 1.00 77.12 108 PRO A CA 1
ATOM 879 C C . PRO A 1 108 ? -19.979 19.107 -19.607 1.00 77.12 108 PRO A C 1
ATOM 881 O O . PRO A 1 108 ? -19.745 20.320 -19.650 1.00 77.12 108 PRO A O 1
ATOM 884 N N . LEU A 1 109 ? -21.090 18.610 -19.070 1.00 75.31 109 LEU A N 1
ATOM 885 C CA . LEU A 1 109 ? -22.050 19.387 -18.296 1.00 75.31 109 LEU A CA 1
ATOM 886 C C . LEU A 1 109 ? -21.581 19.417 -16.843 1.00 75.31 109 LEU A C 1
ATOM 888 O O . LEU A 1 109 ? -21.130 18.417 -16.288 1.00 75.31 109 LEU A O 1
ATOM 892 N N . SER A 1 110 ? -21.662 20.588 -16.220 1.00 68.75 110 SER A N 1
ATOM 893 C CA . SER A 1 110 ? -21.465 20.684 -14.775 1.00 68.75 110 SER A CA 1
ATOM 894 C C . SER A 1 110 ? -22.705 20.141 -14.069 1.00 68.75 110 SER A C 1
ATOM 896 O O . SER A 1 110 ? -23.823 20.448 -14.487 1.00 68.75 110 SER A O 1
ATOM 898 N N . GLU A 1 111 ? -22.501 19.367 -13.004 1.00 62.91 111 GLU A N 1
ATOM 899 C CA . GLU A 1 111 ? -23.571 18.734 -12.230 1.00 62.91 111 GLU A CA 1
ATOM 900 C C . GLU A 1 111 ? -24.644 19.765 -11.819 1.00 62.91 111 GLU A C 1
ATOM 902 O O . GLU A 1 111 ? -24.332 20.838 -11.294 1.00 62.91 111 GLU A O 1
ATOM 907 N N . GLY A 1 112 ? -25.911 19.481 -12.142 1.00 65.12 112 GLY A N 1
ATOM 908 C CA . GLY A 1 112 ? -27.053 20.350 -11.826 1.00 65.12 112 GLY A CA 1
ATOM 909 C C . GLY A 1 112 ? -27.302 21.535 -12.774 1.00 65.12 112 GLY A C 1
ATOM 910 O O . GLY A 1 112 ? -28.028 22.460 -12.405 1.00 65.12 112 GLY A O 1
ATOM 911 N N . LYS A 1 113 ? -26.720 21.566 -13.983 1.00 65.69 113 LYS A N 1
ATOM 912 C CA . LYS A 1 113 ? -27.036 22.591 -14.998 1.00 65.69 113 LYS A CA 1
ATOM 913 C C . LYS A 1 113 ? -28.190 22.159 -15.901 1.00 65.69 113 LYS A C 1
ATOM 915 O O . LYS A 1 113 ? -28.120 21.119 -16.530 1.00 65.69 113 LYS A O 1
ATOM 920 N N . GLU A 1 114 ? -29.195 23.022 -16.046 1.00 73.62 114 GLU A N 1
ATOM 921 C CA . GLU A 1 114 ? -30.345 22.802 -16.943 1.00 73.62 114 GLU A CA 1
ATOM 922 C C . GLU A 1 114 ? -30.007 23.001 -18.435 1.00 73.62 114 GLU A C 1
ATOM 924 O O . GLU A 1 114 ? -30.759 22.570 -19.305 1.00 73.62 114 GLU A O 1
ATOM 929 N N . PHE A 1 115 ? -28.882 23.658 -18.750 1.00 78.50 115 PHE A N 1
ATOM 930 C CA . PHE A 1 115 ? -28.460 23.966 -20.120 1.00 78.50 115 PHE A CA 1
ATOM 931 C C . PHE A 1 115 ? -26.944 23.835 -20.294 1.00 78.50 115 PHE A C 1
ATOM 933 O O . PHE A 1 115 ? -26.156 24.213 -19.423 1.00 78.50 115 PHE A O 1
ATOM 940 N N . CYS A 1 116 ? -26.526 23.368 -21.467 1.00 83.94 116 CYS A N 1
ATOM 941 C CA . CYS A 1 116 ? -25.137 23.271 -21.874 1.00 83.94 116 CYS A CA 1
ATOM 942 C C . CYS A 1 116 ? -24.530 24.657 -22.129 1.00 83.94 116 CYS A C 1
ATOM 944 O O . CYS A 1 116 ? -24.874 25.336 -23.097 1.00 83.94 116 CYS A O 1
ATOM 946 N N . SER A 1 117 ? -23.511 25.029 -21.351 1.00 77.88 117 SER A N 1
ATOM 947 C CA . SER A 1 117 ? -22.713 26.250 -21.569 1.00 77.88 117 SER A CA 1
ATOM 948 C C . SER A 1 117 ? -21.946 26.261 -22.903 1.00 77.88 117 SER A C 1
ATOM 950 O O . SER A 1 117 ? -21.390 27.282 -23.298 1.00 77.88 117 SER A O 1
ATOM 952 N N . GLY A 1 118 ? -21.862 25.114 -23.583 1.00 78.75 118 GLY A N 1
ATOM 953 C CA . GLY A 1 118 ? -21.167 24.945 -24.854 1.00 78.75 118 GLY A CA 1
ATOM 954 C C . GLY A 1 118 ? -21.974 25.350 -26.079 1.00 78.75 118 GLY A C 1
ATOM 955 O O . GLY A 1 118 ? -21.424 25.986 -26.975 1.00 78.75 118 GLY A O 1
ATOM 956 N N . CYS A 1 119 ? -23.242 24.945 -26.130 1.00 85.94 119 CYS A N 1
ATOM 957 C CA . CYS A 1 119 ? -24.114 25.118 -27.295 1.00 85.94 119 CYS A CA 1
ATOM 958 C C . CYS A 1 119 ? -25.461 25.784 -26.965 1.00 85.94 119 CYS A C 1
ATOM 960 O O . CYS A 1 119 ? -26.222 26.086 -27.880 1.00 85.94 119 CYS A O 1
ATOM 962 N N . GLY A 1 120 ? -25.760 26.019 -25.681 1.00 80.06 120 GLY A N 1
ATOM 963 C CA . GLY A 1 120 ? -26.990 26.662 -25.209 1.00 80.06 120 GLY A CA 1
ATOM 964 C C . GLY A 1 120 ? -28.233 25.769 -25.226 1.00 80.06 120 GLY A C 1
ATOM 965 O O . GLY A 1 120 ? -29.326 26.257 -24.946 1.00 80.06 120 GLY A O 1
ATOM 966 N N . LYS A 1 121 ? -28.095 24.482 -25.564 1.00 82.75 121 LYS A N 1
ATOM 967 C CA . LYS A 1 121 ? -29.202 23.518 -25.532 1.00 82.75 121 LYS A CA 1
ATOM 968 C C . LYS A 1 121 ? -29.455 22.996 -24.117 1.00 82.75 121 LYS A C 1
ATOM 970 O O . LYS A 1 121 ? -28.528 23.047 -23.311 1.00 82.75 121 LYS A O 1
ATOM 975 N N . PRO A 1 122 ? -30.670 22.509 -23.810 1.00 76.31 122 PRO A N 1
ATOM 976 C CA . PRO A 1 122 ? -30.939 21.842 -22.541 1.00 76.31 122 PRO A CA 1
ATOM 977 C C . PRO A 1 122 ? -29.946 20.697 -22.327 1.00 76.31 122 PRO A C 1
ATOM 979 O O . PRO A 1 122 ? -29.538 20.066 -23.306 1.00 76.31 122 PRO A O 1
ATOM 982 N N . ALA A 1 123 ? -29.516 20.527 -21.078 1.00 65.25 123 ALA A N 1
ATOM 983 C CA . ALA A 1 123 ? -28.691 19.400 -20.657 1.00 65.25 123 ALA A CA 1
ATOM 984 C C . ALA A 1 123 ? -29.401 18.069 -20.938 1.00 65.25 123 ALA A C 1
ATOM 986 O O . ALA A 1 123 ? -30.635 18.010 -20.721 1.00 65.25 123 ALA A O 1
#

Foldseek 3Di:
DDDPDDDPPQDKDKDFPVRLLVVLVVLVVCVVVVVDDPVRSVVVQVLPWWAAPVRWIWHADPVPRFIWTQDPVGTDTDDDPRIIIRRPDDPPPPPPPPFDADPVPRHGHDPPDQADPPPGHGD